Protein AF-A0AA36II89-F1 (afdb_monomer_lite)

pLDDT: mean 79.71, std 16.56, range [37.47, 98.19]

Foldseek 3Di:
DVVVVVVVVVVVVVVVVVVVVVVVVCVVVPCVVVVVVVVVVVVVVVVVVVVVVVVVVVVVVVVVVVVVVVVVVVVVVVVVVVVVVVVVVVVVVVVLVVVLVVLVVVLVVCVVVVHPVNLVSLVVNCVSVVDDPVRSCVSNVVNDPPPPVVVVVVVVVVVVPDDDDD

Secondary structure (DSSP, 8-state):
-HHHHHHHHHHHHHHHHHHHHHHHHHHHT-THHHHHHHHHHHHHHHHHHHHHHHHHHHHHHHHHHHHHHHHHHHHHHHHHHHHHHHHHHHHHHHHHHHHHHHHHHHHHHHHHHT-THHHHHHHHHHHHTT--HHHHHHHHHTS--THHHHHHHHHHHHTTS-----

Structure (mmCIF, N/CA/C/O backbone):
data_AF-A0AA36II89-F1
#
_entry.id   AF-A0AA36II89-F1
#
loop_
_atom_site.group_PDB
_atom_site.id
_atom_site.type_symbol
_atom_site.label_atom_id
_atom_site.label_alt_id
_atom_site.label_comp_id
_atom_site.label_asym_id
_atom_site.label_entity_id
_atom_site.label_seq_id
_atom_site.pdbx_PDB_ins_code
_atom_site.Cartn_x
_atom_site.Cartn_y
_atom_site.Cartn_z
_atom_site.occupancy
_atom_site.B_iso_or_equiv
_atom_site.auth_seq_id
_atom_site.auth_comp_id
_atom_site.auth_asym_id
_atom_site.auth_atom_id
_atom_site.pdbx_PDB_model_num
ATOM 1 N N . MET A 1 1 ? 54.253 7.139 -93.197 1.00 61.66 1 MET A N 1
ATOM 2 C CA . MET A 1 1 ? 54.749 6.541 -91.929 1.00 61.66 1 MET A CA 1
ATOM 3 C C . MET A 1 1 ? 54.351 7.341 -90.670 1.00 61.66 1 MET A C 1
ATOM 5 O O . MET A 1 1 ? 53.902 6.745 -89.697 1.00 61.66 1 MET A O 1
ATOM 9 N N . TRP A 1 2 ? 54.409 8.678 -90.694 1.00 60.47 2 TRP A N 1
ATOM 10 C CA . TRP A 1 2 ? 54.163 9.566 -89.538 1.00 60.47 2 TRP A CA 1
ATOM 11 C C . TRP A 1 2 ? 52.743 9.500 -88.925 1.00 60.47 2 TRP A C 1
ATOM 13 O O . TRP A 1 2 ? 52.583 9.416 -87.707 1.00 60.47 2 TRP A O 1
ATOM 23 N N . ARG A 1 3 ? 51.694 9.414 -89.759 1.00 71.56 3 ARG A N 1
ATOM 24 C CA . ARG A 1 3 ? 50.287 9.336 -89.301 1.00 71.56 3 ARG A CA 1
ATOM 25 C C . ARG A 1 3 ? 49.973 8.084 -88.465 1.00 71.56 3 ARG A C 1
ATOM 27 O O . ARG A 1 3 ? 49.178 8.152 -87.532 1.00 71.56 3 ARG A O 1
ATOM 34 N N . ARG A 1 4 ? 50.630 6.951 -88.753 1.00 72.31 4 ARG A N 1
ATOM 35 C CA . ARG A 1 4 ? 50.461 5.692 -87.998 1.00 72.31 4 ARG A CA 1
ATOM 36 C C . ARG A 1 4 ? 51.132 5.746 -86.622 1.00 72.31 4 ARG A C 1
ATOM 38 O O . ARG A 1 4 ? 50.631 5.135 -85.683 1.00 72.31 4 ARG A O 1
ATOM 45 N N . LYS A 1 5 ? 52.243 6.481 -86.495 1.00 75.69 5 LYS A N 1
ATOM 46 C CA . LYS A 1 5 ? 52.947 6.677 -85.217 1.00 75.69 5 LYS A CA 1
ATOM 47 C C . LYS A 1 5 ? 52.158 7.621 -84.303 1.00 75.69 5 LYS A C 1
ATOM 49 O O . LYS A 1 5 ? 51.921 7.280 -83.151 1.00 75.69 5 LYS A O 1
ATOM 54 N N . LYS A 1 6 ? 51.627 8.723 -84.852 1.00 77.88 6 LYS A N 1
ATOM 55 C CA . LYS A 1 6 ? 50.762 9.668 -84.121 1.00 77.88 6 LYS A CA 1
ATOM 56 C C . LYS A 1 6 ? 49.469 9.014 -83.612 1.00 77.88 6 LYS A C 1
ATOM 58 O O . LYS A 1 6 ? 49.123 9.194 -82.453 1.00 77.88 6 LYS A O 1
ATOM 63 N N . ARG A 1 7 ? 48.803 8.182 -84.430 1.00 79.25 7 ARG A N 1
ATOM 64 C CA . ARG A 1 7 ? 47.632 7.401 -83.979 1.00 79.25 7 ARG A CA 1
ATOM 65 C C . ARG A 1 7 ? 47.961 6.431 -82.845 1.00 79.25 7 ARG A C 1
ATOM 67 O O . ARG A 1 7 ? 47.182 6.340 -81.908 1.00 79.25 7 ARG A O 1
ATOM 74 N N . ARG A 1 8 ? 49.101 5.731 -82.903 1.00 80.12 8 ARG A N 1
ATOM 75 C CA . ARG A 1 8 ? 49.508 4.812 -81.826 1.00 80.12 8 ARG A CA 1
ATOM 76 C C . ARG A 1 8 ? 49.717 5.533 -80.498 1.00 80.12 8 ARG A C 1
ATOM 78 O O . ARG A 1 8 ? 49.220 5.058 -79.488 1.00 80.12 8 ARG A O 1
ATOM 85 N N . ILE A 1 9 ? 50.370 6.693 -80.524 1.00 84.38 9 ILE A N 1
ATOM 86 C CA . ILE A 1 9 ? 50.590 7.507 -79.322 1.00 84.38 9 ILE A CA 1
ATOM 87 C C . ILE A 1 9 ? 49.252 7.956 -78.727 1.00 84.38 9 ILE A C 1
ATOM 89 O O . ILE A 1 9 ? 49.035 7.762 -77.539 1.00 84.38 9 ILE A O 1
ATOM 93 N N . ILE A 1 10 ? 48.331 8.457 -79.558 1.00 85.31 10 ILE A N 1
ATOM 94 C CA . ILE A 1 10 ? 47.001 8.906 -79.111 1.00 85.31 10 ILE A CA 1
ATOM 95 C C . ILE A 1 10 ? 46.185 7.754 -78.507 1.00 85.31 10 ILE A C 1
ATOM 97 O O . ILE A 1 10 ? 45.536 7.926 -77.483 1.00 85.31 10 ILE A O 1
ATOM 101 N N . ILE A 1 11 ? 46.219 6.568 -79.121 1.00 85.44 11 ILE A N 1
ATOM 102 C CA . ILE A 1 11 ? 45.499 5.392 -78.606 1.00 85.44 11 ILE A CA 1
ATOM 103 C C . ILE A 1 11 ? 46.093 4.936 -77.269 1.00 85.44 11 ILE A C 1
ATOM 105 O O . ILE A 1 11 ? 45.360 4.531 -76.369 1.00 85.44 11 ILE A O 1
ATOM 109 N N . GLN A 1 12 ? 47.415 5.008 -77.124 1.00 85.94 12 GLN A N 1
ATOM 110 C CA . GLN A 1 12 ? 48.091 4.601 -75.900 1.00 85.94 12 GLN A CA 1
ATOM 111 C C . GLN A 1 12 ? 47.839 5.590 -74.756 1.00 85.94 12 GLN A C 1
ATOM 113 O O . GLN A 1 12 ? 47.530 5.155 -73.651 1.00 85.94 12 GLN A O 1
ATOM 118 N N . SER A 1 13 ? 47.860 6.899 -75.021 1.00 83.19 13 SER A N 1
ATOM 119 C CA . SER A 1 13 ? 47.499 7.909 -74.023 1.00 83.19 13 SER A CA 1
ATOM 120 C C . SER A 1 13 ? 46.015 7.861 -73.651 1.00 83.19 13 SER A C 1
ATOM 122 O O . SER A 1 13 ? 45.688 7.996 -72.477 1.00 83.19 13 SER A O 1
ATOM 124 N N . ALA A 1 14 ? 45.120 7.590 -74.608 1.00 85.81 14 ALA A N 1
ATOM 125 C CA . ALA A 1 14 ? 43.698 7.390 -74.327 1.00 85.81 14 ALA A CA 1
ATOM 126 C C . ALA A 1 14 ? 43.451 6.168 -73.427 1.00 85.81 14 ALA A C 1
ATOM 128 O O . ALA A 1 14 ? 42.651 6.253 -72.503 1.00 85.81 14 ALA A O 1
ATOM 129 N N . ARG A 1 15 ? 44.168 5.053 -73.633 1.00 87.94 15 ARG A N 1
ATOM 130 C CA . ARG A 1 15 ? 44.071 3.874 -72.752 1.00 87.94 15 ARG A CA 1
ATOM 131 C C . ARG A 1 15 ? 44.530 4.157 -71.326 1.00 87.94 15 ARG A C 1
ATOM 133 O O . ARG A 1 15 ? 43.872 3.710 -70.395 1.00 87.94 15 ARG A O 1
ATOM 140 N N . VAL A 1 16 ? 45.625 4.898 -71.157 1.00 87.75 16 VAL A N 1
ATOM 141 C CA . VAL A 1 16 ? 46.121 5.278 -69.824 1.00 87.75 16 VAL A CA 1
ATOM 142 C C . VAL A 1 16 ? 45.119 6.191 -69.120 1.00 87.75 16 VAL A C 1
ATOM 144 O O . VAL A 1 16 ? 44.785 5.946 -67.967 1.00 87.75 16 VAL A O 1
ATOM 147 N N . LEU A 1 17 ? 44.578 7.189 -69.827 1.00 86.00 17 LEU A N 1
ATOM 148 C CA . LEU A 1 17 ? 43.547 8.076 -69.285 1.00 86.00 17 LEU A CA 1
ATOM 149 C C . LEU A 1 17 ? 42.288 7.311 -68.874 1.00 86.00 17 LEU A C 1
ATOM 151 O O . LEU A 1 17 ? 41.803 7.518 -67.770 1.00 86.00 17 LEU A O 1
ATOM 155 N N . VAL A 1 18 ? 41.788 6.403 -69.716 1.00 88.38 18 VAL A N 1
ATOM 156 C CA . VAL A 1 18 ? 40.608 5.586 -69.388 1.00 88.38 18 VAL A CA 1
ATOM 157 C C . VAL A 1 18 ? 40.869 4.703 -68.166 1.00 88.38 18 VAL A C 1
ATOM 159 O O . VAL A 1 18 ? 40.038 4.682 -67.268 1.00 88.38 18 VAL A O 1
ATOM 162 N N . GLY A 1 19 ? 42.034 4.053 -68.075 1.00 85.44 19 GLY A N 1
ATOM 163 C CA . GLY A 1 19 ? 42.403 3.259 -66.897 1.00 85.44 19 GLY A CA 1
ATOM 164 C C . GLY A 1 19 ? 42.479 4.095 -65.615 1.00 85.44 19 GLY A C 1
ATOM 165 O O . GLY A 1 19 ? 41.913 3.710 -64.599 1.00 85.44 19 GLY A O 1
ATOM 166 N N . MET A 1 20 ? 43.098 5.279 -65.675 1.00 81.88 20 MET A N 1
ATOM 167 C CA . MET A 1 20 ? 43.170 6.198 -64.532 1.00 81.88 20 MET A CA 1
ATOM 168 C C . MET A 1 20 ? 41.794 6.719 -64.107 1.00 81.88 20 MET A C 1
ATOM 170 O O . MET A 1 20 ? 41.521 6.828 -62.915 1.00 81.88 20 MET A O 1
ATOM 174 N N . PHE A 1 21 ? 40.925 7.045 -65.067 1.00 81.69 21 PHE A N 1
ATOM 175 C CA . PHE A 1 21 ? 39.553 7.451 -64.774 1.00 81.69 21 PHE A CA 1
ATOM 176 C C . PHE A 1 21 ? 38.751 6.311 -64.150 1.00 81.69 21 PHE A C 1
ATOM 178 O O . PHE A 1 21 ? 37.963 6.568 -63.250 1.00 81.69 21 PHE A O 1
ATOM 185 N N . GLN A 1 22 ? 38.975 5.072 -64.584 1.00 81.25 22 GLN A N 1
ATOM 186 C CA . GLN A 1 22 ? 38.259 3.911 -64.074 1.00 81.25 22 GLN A CA 1
ATOM 187 C C . GLN A 1 22 ? 38.678 3.548 -62.646 1.00 81.25 22 GLN A C 1
ATOM 189 O O . GLN A 1 22 ? 37.804 3.405 -61.801 1.00 81.25 22 GLN A O 1
ATOM 194 N N . SER A 1 23 ? 39.978 3.532 -62.331 1.00 75.94 23 SER A N 1
ATOM 195 C CA . SER A 1 23 ? 40.445 3.330 -60.949 1.00 75.94 23 SER A CA 1
ATOM 196 C C . SER A 1 23 ? 39.982 4.448 -60.013 1.00 75.94 23 SER A C 1
ATOM 198 O O . SER A 1 23 ? 39.532 4.189 -58.903 1.00 75.94 23 SER A O 1
ATOM 200 N N . ARG A 1 24 ? 40.009 5.702 -60.478 1.00 70.12 24 ARG A N 1
ATOM 201 C CA . ARG A 1 24 ? 39.523 6.835 -59.681 1.00 70.12 24 ARG A CA 1
ATOM 202 C C . ARG A 1 24 ? 38.003 6.815 -59.499 1.00 70.12 24 ARG A C 1
ATOM 204 O O . ARG A 1 24 ? 37.502 7.291 -58.486 1.00 70.12 24 ARG A O 1
ATOM 211 N N . PHE A 1 25 ? 37.265 6.291 -60.476 1.00 69.56 25 PHE A N 1
ATOM 212 C CA . PHE A 1 25 ? 35.826 6.080 -60.360 1.00 69.56 25 PHE A CA 1
ATOM 213 C C . PHE A 1 25 ? 35.520 4.948 -59.374 1.00 69.56 25 PHE A C 1
ATOM 215 O O . PHE A 1 25 ? 34.669 5.139 -58.517 1.00 69.56 25 PHE A O 1
ATOM 222 N N . GLU A 1 26 ? 36.263 3.838 -59.417 1.00 69.81 26 GLU A N 1
ATOM 223 C CA . GLU A 1 26 ? 36.150 2.731 -58.456 1.00 69.81 26 GLU A CA 1
ATOM 224 C C . GLU A 1 26 ? 36.413 3.186 -57.013 1.00 69.81 26 GLU A C 1
ATOM 226 O O . GLU A 1 26 ? 35.615 2.872 -56.132 1.00 69.81 26 GLU A O 1
ATOM 231 N N . GLU A 1 27 ? 37.440 4.011 -56.781 1.00 66.75 27 GLU A N 1
ATOM 232 C CA . GLU A 1 27 ? 37.721 4.630 -55.475 1.00 66.75 27 GLU A CA 1
ATOM 233 C C . GLU A 1 27 ? 36.582 5.546 -54.994 1.00 66.75 27 GLU A C 1
ATOM 235 O O . GLU A 1 27 ? 36.206 5.505 -53.824 1.00 66.75 27 GLU A O 1
ATOM 240 N N . LEU A 1 28 ? 35.991 6.348 -55.888 1.00 63.59 28 LEU A N 1
ATOM 241 C CA . LEU A 1 28 ? 34.851 7.218 -55.563 1.00 63.59 28 LEU A CA 1
ATOM 242 C C . LEU A 1 28 ? 33.545 6.437 -55.346 1.00 63.59 28 LEU A C 1
ATOM 244 O O . LEU A 1 28 ? 32.660 6.912 -54.638 1.00 63.59 28 LEU A O 1
ATOM 248 N N . THR A 1 29 ? 33.423 5.250 -55.940 1.00 64.50 29 THR A N 1
ATOM 249 C CA . THR A 1 29 ? 32.308 4.316 -55.731 1.00 64.50 29 THR A CA 1
ATOM 250 C C . THR A 1 29 ? 32.588 3.271 -54.653 1.00 64.50 29 THR A C 1
ATOM 252 O O . THR A 1 29 ? 31.789 2.345 -54.509 1.00 64.50 29 THR A O 1
ATOM 255 N N . SER A 1 30 ? 33.702 3.377 -53.914 1.00 66.75 30 SER A N 1
ATOM 256 C CA . SER A 1 30 ? 34.024 2.447 -52.831 1.00 66.75 30 SER A CA 1
ATOM 257 C C . SER A 1 30 ? 32.943 2.558 -51.756 1.00 66.75 30 SER A C 1
ATOM 259 O O . SER A 1 30 ? 32.918 3.454 -50.911 1.00 66.75 30 SER A O 1
ATOM 261 N N . ASN A 1 31 ? 31.997 1.623 -51.834 1.00 73.06 31 ASN A N 1
ATOM 262 C CA . ASN A 1 31 ? 30.901 1.465 -50.892 1.00 73.06 31 ASN A CA 1
ATOM 263 C C . ASN A 1 31 ? 31.410 1.031 -49.511 1.00 73.06 31 ASN A C 1
ATOM 265 O O . ASN A 1 31 ? 30.621 1.024 -48.576 1.00 73.06 31 ASN A O 1
ATOM 269 N N . ASP A 1 32 ? 32.704 0.732 -49.363 1.00 79.56 32 ASP A N 1
ATOM 270 C CA . ASP A 1 32 ? 33.324 0.257 -48.123 1.00 79.56 32 ASP A CA 1
ATOM 271 C C . ASP A 1 32 ? 33.206 1.279 -46.983 1.00 79.56 32 ASP A C 1
ATOM 273 O O . ASP A 1 32 ? 33.020 0.927 -45.819 1.00 79.56 32 ASP A O 1
ATOM 277 N N . PHE A 1 33 ? 33.249 2.576 -47.303 1.00 82.81 33 PHE A N 1
ATOM 278 C CA . PHE A 1 33 ? 32.998 3.622 -46.310 1.00 82.81 33 PHE A CA 1
ATOM 279 C C . PHE A 1 33 ? 31.526 3.654 -45.872 1.00 82.81 33 PHE A C 1
ATOM 281 O O . PHE A 1 33 ? 31.221 3.828 -44.692 1.00 82.81 33 PHE A O 1
ATOM 288 N N . ILE A 1 34 ? 30.606 3.462 -46.821 1.00 85.75 34 ILE A N 1
ATOM 289 C CA . ILE A 1 34 ? 29.162 3.445 -46.561 1.00 85.75 34 ILE A CA 1
ATOM 290 C C . ILE A 1 34 ? 28.793 2.202 -45.747 1.00 85.75 34 ILE A C 1
ATOM 292 O O . ILE A 1 34 ? 28.018 2.316 -44.799 1.00 85.75 34 ILE A O 1
ATOM 296 N N . THR A 1 35 ? 29.365 1.039 -46.065 1.00 87.75 35 THR A N 1
ATOM 297 C CA . THR A 1 35 ? 29.143 -0.206 -45.320 1.00 87.75 35 THR A CA 1
ATOM 298 C C . THR A 1 35 ? 29.698 -0.103 -43.907 1.00 87.75 35 THR A C 1
ATOM 300 O O . THR A 1 35 ? 28.965 -0.395 -42.970 1.00 87.75 35 THR A O 1
ATOM 303 N N . HIS A 1 36 ? 30.912 0.419 -43.719 1.00 88.56 36 HIS A N 1
ATOM 304 C CA . HIS A 1 36 ? 31.481 0.616 -42.384 1.00 88.56 36 HIS A CA 1
ATOM 305 C C . HIS A 1 36 ? 30.638 1.577 -41.525 1.00 88.56 36 HIS A C 1
A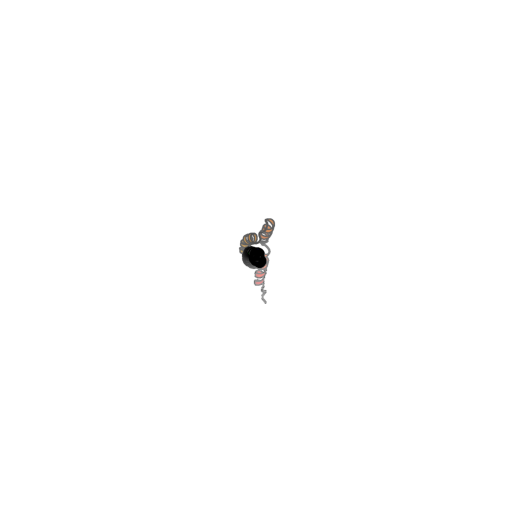TOM 307 O O . HIS A 1 36 ? 30.377 1.315 -40.349 1.00 88.56 36 HIS A O 1
ATOM 313 N N . LEU A 1 37 ? 30.163 2.690 -42.097 1.00 91.88 37 LEU A N 1
ATOM 314 C CA . LEU A 1 37 ? 29.257 3.597 -41.385 1.00 91.88 37 LEU A CA 1
ATOM 315 C C . LEU A 1 37 ? 27.908 2.944 -41.072 1.00 91.88 37 LEU A C 1
ATOM 317 O O . LEU A 1 37 ? 27.376 3.154 -39.981 1.00 91.88 37 LEU A O 1
ATOM 321 N N . ALA A 1 38 ? 27.359 2.155 -41.997 1.00 94.06 38 ALA A N 1
ATOM 322 C CA . ALA A 1 38 ? 26.119 1.418 -41.785 1.00 94.06 38 ALA A CA 1
ATOM 323 C C . ALA A 1 38 ? 26.271 0.370 -40.671 1.00 94.06 38 ALA A C 1
ATOM 325 O O . ALA A 1 38 ? 25.396 0.264 -39.815 1.00 94.06 38 ALA A O 1
ATOM 326 N N . GLU A 1 39 ? 27.398 -0.340 -40.619 1.00 94.50 39 GLU A N 1
ATOM 327 C CA . GLU A 1 39 ? 27.732 -1.274 -39.540 1.00 94.50 39 GLU A CA 1
ATOM 328 C C . GLU A 1 39 ? 27.848 -0.551 -38.193 1.00 94.50 39 GLU A C 1
ATOM 330 O O . GLU A 1 39 ? 27.231 -0.959 -37.208 1.00 94.50 39 GLU A O 1
ATOM 335 N N . GLN A 1 40 ? 28.556 0.580 -38.145 1.00 95.81 40 GLN A N 1
ATOM 336 C CA . GLN A 1 40 ? 28.681 1.376 -36.922 1.00 95.81 40 GLN A CA 1
ATOM 337 C C . GLN A 1 40 ? 27.333 1.957 -36.460 1.00 95.81 40 GLN A C 1
ATOM 339 O O . GLN A 1 40 ? 27.084 2.108 -35.259 1.00 95.81 40 GLN A O 1
ATOM 344 N N . GLN A 1 41 ? 26.456 2.319 -37.398 1.00 95.69 41 GLN A N 1
ATOM 345 C CA . GLN A 1 41 ? 25.096 2.762 -37.104 1.00 95.69 41 GLN A CA 1
ATOM 346 C C . GLN A 1 41 ? 24.257 1.601 -36.550 1.00 95.69 41 GLN A C 1
ATOM 348 O O . GLN A 1 41 ? 23.608 1.764 -35.518 1.00 95.69 41 GLN A O 1
ATOM 353 N N . ALA A 1 42 ? 24.332 0.419 -37.168 1.00 96.19 42 ALA A N 1
ATOM 354 C CA . ALA A 1 42 ? 23.612 -0.773 -36.730 1.00 96.19 42 ALA A CA 1
ATOM 355 C C . ALA A 1 42 ? 24.017 -1.203 -35.311 1.00 96.19 42 ALA A C 1
ATOM 357 O O . ALA A 1 42 ? 23.151 -1.506 -34.490 1.00 96.19 42 ALA A O 1
ATOM 358 N N . LEU A 1 43 ? 25.314 -1.164 -34.984 1.00 96.25 43 LEU A N 1
ATOM 359 C CA . LEU A 1 43 ? 25.805 -1.461 -33.634 1.00 96.25 43 LEU A CA 1
ATOM 360 C C . LEU A 1 43 ? 25.241 -0.485 -32.595 1.00 96.25 43 LEU A C 1
ATOM 362 O O . LEU A 1 43 ? 24.704 -0.915 -31.573 1.00 96.25 43 LEU A O 1
ATOM 366 N N . ARG A 1 44 ? 25.272 0.821 -32.889 1.00 96.69 44 ARG A N 1
ATOM 367 C CA . ARG A 1 44 ? 24.681 1.840 -32.009 1.00 96.69 44 ARG A CA 1
ATOM 368 C C . ARG A 1 44 ? 23.185 1.635 -31.815 1.00 96.69 44 ARG A C 1
ATOM 370 O O . ARG A 1 44 ? 22.690 1.784 -30.703 1.00 96.69 44 ARG A O 1
ATOM 377 N N . GLU A 1 45 ? 22.450 1.273 -32.862 1.00 96.62 45 GLU A N 1
ATOM 378 C CA . GLU A 1 45 ? 21.018 0.990 -32.741 1.00 96.62 45 GLU A CA 1
ATOM 379 C C . GLU A 1 45 ? 20.732 -0.225 -31.854 1.00 96.62 45 GLU A C 1
ATOM 381 O O . GLU A 1 45 ? 19.774 -0.204 -31.078 1.00 96.62 45 GLU A O 1
ATOM 386 N N . VAL A 1 46 ? 21.557 -1.272 -31.929 1.00 96.62 46 VAL A N 1
ATOM 387 C CA . VAL A 1 46 ? 21.440 -2.448 -31.055 1.00 96.62 46 VAL A CA 1
ATOM 388 C C . VAL A 1 46 ? 21.690 -2.067 -29.594 1.00 96.62 46 VAL A C 1
ATOM 390 O O . VAL A 1 46 ? 20.904 -2.445 -28.722 1.00 96.62 46 VAL A O 1
ATOM 393 N N . GLU A 1 47 ? 22.727 -1.278 -29.317 1.00 96.56 47 GLU A N 1
ATOM 394 C CA . GLU A 1 47 ? 23.029 -0.789 -27.966 1.00 96.56 47 GLU A CA 1
ATOM 395 C C . GLU A 1 47 ? 21.918 0.118 -27.425 1.00 96.56 47 GLU A C 1
ATOM 397 O O . GLU A 1 47 ? 21.450 -0.074 -26.303 1.00 96.56 47 GLU A O 1
ATOM 402 N N . MET A 1 48 ? 21.421 1.049 -28.242 1.00 96.88 48 MET A N 1
ATOM 403 C CA . MET A 1 48 ? 20.313 1.932 -27.874 1.00 96.88 48 MET A CA 1
ATOM 404 C C . MET A 1 48 ? 19.037 1.150 -27.568 1.00 96.88 48 MET A C 1
ATOM 406 O O . MET A 1 48 ? 18.368 1.436 -26.575 1.00 96.88 48 MET A O 1
ATOM 410 N N . LYS A 1 49 ? 18.711 0.125 -28.366 1.00 97.00 49 LYS A N 1
ATOM 411 C CA . LYS A 1 49 ? 17.578 -0.772 -28.089 1.00 97.00 49 LYS A CA 1
ATOM 412 C C . LYS A 1 49 ? 17.773 -1.529 -26.780 1.00 97.00 49 LYS A C 1
ATOM 414 O O . LYS A 1 49 ? 16.841 -1.610 -25.985 1.00 97.00 49 LYS A O 1
ATOM 419 N N . LYS A 1 50 ? 18.979 -2.039 -26.520 1.00 97.25 50 LYS A N 1
ATOM 420 C CA . LYS A 1 50 ? 19.302 -2.721 -25.260 1.00 97.25 50 LYS A CA 1
ATOM 421 C C . LYS A 1 50 ? 19.109 -1.793 -24.061 1.00 97.25 50 LYS A C 1
ATOM 423 O O . LYS A 1 50 ? 18.452 -2.182 -23.100 1.00 97.25 50 LYS A O 1
ATOM 428 N N . HIS A 1 51 ? 19.628 -0.570 -24.124 1.00 96.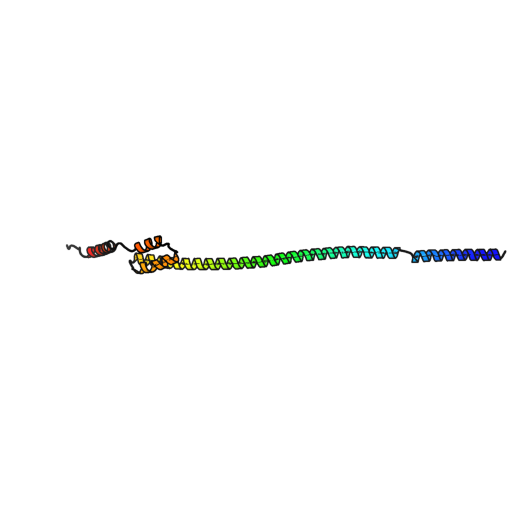56 51 HIS A N 1
ATOM 429 C CA . HIS A 1 51 ? 19.444 0.415 -23.060 1.00 96.56 51 HIS A CA 1
ATOM 430 C C . HIS A 1 51 ? 17.981 0.811 -22.885 1.00 96.56 51 HIS A C 1
ATOM 432 O O . HIS A 1 51 ? 17.516 0.922 -21.755 1.00 96.56 51 HIS A O 1
ATOM 438 N N . HIS A 1 52 ? 17.232 0.965 -23.976 1.00 97.19 52 HIS A N 1
ATOM 439 C CA . HIS A 1 52 ? 15.805 1.260 -23.908 1.00 97.19 52 HIS A CA 1
ATOM 440 C C . HIS A 1 52 ? 15.027 0.159 -23.175 1.00 97.19 52 HIS A C 1
ATOM 442 O O . HIS A 1 52 ? 14.236 0.464 -22.285 1.00 97.19 52 HIS A O 1
ATOM 448 N N . LEU A 1 53 ? 15.310 -1.111 -23.480 1.00 97.56 53 LEU A N 1
ATOM 449 C CA . LEU A 1 53 ? 14.699 -2.250 -22.790 1.00 97.56 53 LEU A CA 1
ATOM 450 C C . LEU A 1 53 ? 15.087 -2.292 -21.307 1.00 97.56 53 LEU A C 1
ATOM 452 O O . LEU A 1 53 ? 14.226 -2.517 -20.465 1.00 97.56 53 LEU A O 1
ATOM 456 N N . GLN A 1 54 ? 16.351 -2.016 -20.971 1.00 97.62 54 GLN A N 1
ATOM 457 C CA . GLN A 1 54 ? 16.798 -1.935 -19.574 1.00 97.62 54 GLN A CA 1
ATOM 458 C C . GLN A 1 54 ? 16.088 -0.815 -18.805 1.00 97.62 54 GLN A C 1
ATOM 460 O O . GLN A 1 54 ? 15.651 -1.018 -17.678 1.00 97.62 54 GLN A O 1
ATOM 465 N N . VAL A 1 55 ? 15.945 0.366 -19.410 1.00 98.00 55 VAL A N 1
ATOM 466 C CA . VAL A 1 55 ? 15.219 1.490 -18.801 1.00 98.00 55 VAL A CA 1
ATOM 467 C C . VAL A 1 55 ? 13.743 1.146 -18.622 1.00 98.00 55 VAL A C 1
ATOM 469 O O . VAL A 1 55 ? 13.163 1.466 -17.587 1.00 98.00 55 VAL A O 1
ATOM 472 N N . GLN A 1 56 ? 13.132 0.487 -19.605 1.00 97.81 56 GLN A N 1
ATOM 473 C CA . GLN A 1 56 ? 11.746 0.044 -19.511 1.00 97.81 56 GLN A CA 1
ATOM 474 C C . GLN A 1 56 ? 11.548 -0.958 -18.366 1.00 97.81 56 GLN A C 1
ATOM 476 O O . GLN A 1 56 ? 10.621 -0.785 -17.579 1.00 97.81 56 GLN A O 1
ATOM 481 N N . ASP A 1 57 ? 12.431 -1.948 -18.243 1.00 98.06 57 ASP A N 1
ATOM 482 C CA . ASP A 1 57 ? 12.398 -2.957 -17.179 1.00 98.06 57 ASP A CA 1
ATOM 483 C C . ASP A 1 57 ? 12.539 -2.320 -15.786 1.00 98.06 57 ASP A C 1
ATOM 485 O O . ASP A 1 57 ? 11.719 -2.544 -14.894 1.00 98.06 57 ASP A O 1
ATOM 489 N N . VAL A 1 58 ? 13.506 -1.409 -15.624 1.00 98.06 58 VAL A N 1
ATOM 490 C CA . VAL A 1 58 ? 13.692 -0.660 -14.371 1.00 98.06 58 VAL A CA 1
ATOM 491 C C . VAL A 1 58 ? 12.467 0.194 -14.040 1.00 98.06 58 VAL A C 1
ATOM 493 O O . VAL A 1 58 ? 12.025 0.212 -12.892 1.00 98.06 58 VAL A O 1
ATOM 496 N N . ASN A 1 59 ? 11.885 0.882 -15.024 1.00 97.94 59 ASN A N 1
ATOM 497 C CA . ASN A 1 59 ? 10.678 1.683 -14.811 1.00 97.94 59 ASN A CA 1
ATOM 498 C C . ASN A 1 59 ? 9.475 0.819 -14.420 1.00 97.94 59 ASN A C 1
ATOM 500 O O . ASN A 1 59 ? 8.682 1.226 -13.570 1.00 97.94 59 ASN A O 1
ATOM 504 N N . GLN A 1 60 ? 9.345 -0.370 -15.009 1.00 97.94 60 GLN A N 1
ATOM 505 C CA . GLN A 1 60 ? 8.294 -1.311 -14.650 1.00 97.94 60 GLN A CA 1
ATOM 506 C C . GLN A 1 60 ? 8.471 -1.809 -13.210 1.00 97.94 60 GLN A C 1
ATOM 508 O O . GLN A 1 60 ? 7.529 -1.727 -12.422 1.00 97.94 60 GLN A O 1
ATOM 513 N N . SER A 1 61 ? 9.681 -2.228 -12.831 1.00 97.56 61 SER A N 1
ATOM 514 C CA . SER A 1 61 ? 9.975 -2.645 -11.456 1.00 97.56 61 SER A CA 1
ATOM 515 C C . SER A 1 61 ? 9.728 -1.511 -10.454 1.00 97.56 61 SER A C 1
ATOM 517 O O . SER A 1 61 ? 9.113 -1.725 -9.409 1.00 97.56 61 SER A O 1
ATOM 519 N N . LEU A 1 62 ? 10.118 -0.278 -10.791 1.00 98.19 62 LEU A N 1
ATOM 520 C CA . LEU A 1 62 ? 9.852 0.891 -9.956 1.00 98.19 62 LEU A CA 1
ATOM 521 C C . LEU A 1 62 ? 8.347 1.112 -9.750 1.00 98.19 62 LEU A C 1
ATOM 523 O O . LEU A 1 62 ? 7.916 1.342 -8.619 1.00 98.19 62 LEU A O 1
ATOM 527 N N . ALA A 1 63 ? 7.546 1.016 -10.813 1.00 98.00 63 ALA A N 1
ATOM 528 C CA . ALA A 1 63 ? 6.094 1.158 -10.731 1.00 98.00 63 ALA A CA 1
ATOM 529 C C . ALA A 1 63 ? 5.458 0.061 -9.857 1.00 98.00 63 ALA A C 1
ATOM 531 O O . ALA A 1 63 ? 4.571 0.343 -9.046 1.00 98.00 63 ALA A O 1
ATOM 532 N N . GLU A 1 64 ? 5.932 -1.180 -9.972 1.00 97.94 64 GLU A N 1
ATOM 533 C CA . GLU A 1 64 ? 5.475 -2.300 -9.144 1.00 97.94 64 GLU A CA 1
ATOM 534 C C . GLU A 1 64 ? 5.812 -2.083 -7.663 1.00 97.94 64 GLU A C 1
ATOM 536 O O . GLU A 1 64 ? 4.941 -2.227 -6.801 1.00 97.94 64 GLU A O 1
ATOM 541 N N . VAL A 1 65 ? 7.039 -1.654 -7.358 1.00 97.88 65 VAL A N 1
ATOM 542 C CA . VAL A 1 65 ? 7.471 -1.344 -5.986 1.00 97.88 65 VAL A CA 1
ATOM 543 C C . VAL A 1 65 ? 6.677 -0.178 -5.402 1.00 97.88 65 VAL A C 1
ATOM 545 O O . VAL A 1 65 ? 6.217 -0.262 -4.263 1.00 97.88 65 VAL A O 1
ATOM 548 N N . GLN A 1 66 ? 6.451 0.887 -6.171 1.00 97.94 66 GLN A N 1
ATOM 549 C CA . GLN A 1 66 ? 5.630 2.019 -5.735 1.00 97.94 66 GLN A CA 1
ATOM 550 C C . GLN A 1 66 ? 4.197 1.586 -5.410 1.00 97.94 66 GLN A C 1
ATOM 552 O O . GLN A 1 66 ? 3.647 1.994 -4.384 1.00 97.94 66 GLN A O 1
ATOM 557 N N . LYS A 1 67 ? 3.605 0.716 -6.234 1.00 98.12 67 LYS A N 1
ATOM 558 C CA . LYS A 1 67 ? 2.277 0.153 -5.978 1.00 98.12 67 LYS A CA 1
ATOM 559 C C . LYS A 1 67 ? 2.256 -0.694 -4.703 1.00 98.12 67 LYS A C 1
ATOM 561 O O . LYS A 1 67 ? 1.360 -0.520 -3.878 1.00 98.12 67 LYS A O 1
ATOM 566 N N . MET A 1 68 ? 3.240 -1.576 -4.514 1.00 97.81 68 MET A N 1
ATOM 567 C CA . MET A 1 68 ? 3.354 -2.390 -3.297 1.00 97.81 68 MET A CA 1
ATOM 568 C C . MET A 1 68 ? 3.496 -1.521 -2.045 1.00 97.81 68 MET A C 1
ATOM 570 O O . MET A 1 68 ? 2.827 -1.768 -1.043 1.00 97.81 68 MET A O 1
ATOM 574 N N . LEU A 1 69 ? 4.303 -0.462 -2.116 1.00 97.88 69 LEU A N 1
ATOM 575 C CA . LEU A 1 69 ? 4.491 0.480 -1.019 1.00 97.88 69 LEU A CA 1
ATOM 576 C C . LEU A 1 69 ? 3.184 1.202 -0.659 1.00 97.88 69 LEU A C 1
ATOM 578 O O . LEU A 1 69 ? 2.822 1.277 0.514 1.00 97.88 69 LEU A O 1
ATOM 582 N N . GLN A 1 70 ? 2.439 1.687 -1.656 1.00 97.94 70 GLN A N 1
ATOM 583 C CA . GLN A 1 70 ? 1.131 2.313 -1.433 1.00 97.94 70 GLN A CA 1
ATOM 584 C C . GLN A 1 70 ? 0.137 1.349 -0.775 1.00 97.94 70 GLN A C 1
ATOM 586 O O . GLN A 1 70 ? -0.562 1.730 0.166 1.00 97.94 70 GLN A O 1
ATOM 591 N N . MET A 1 71 ? 0.096 0.093 -1.228 1.00 97.75 71 MET A N 1
ATOM 592 C CA . MET A 1 71 ? -0.737 -0.942 -0.612 1.00 97.75 71 MET A CA 1
ATOM 593 C C . MET A 1 71 ? -0.319 -1.219 0.835 1.00 97.75 71 MET A C 1
ATOM 595 O O . MET A 1 71 ? -1.184 -1.311 1.704 1.00 97.75 71 MET A O 1
ATOM 599 N N . SER A 1 72 ? 0.986 -1.291 1.109 1.00 97.62 72 SER A N 1
ATOM 600 C CA . SER A 1 72 ? 1.517 -1.482 2.461 1.00 97.62 72 SER A CA 1
ATOM 601 C C . SER A 1 72 ? 1.103 -0.344 3.395 1.00 97.62 72 SER A C 1
ATOM 603 O O . SER A 1 72 ? 0.619 -0.605 4.492 1.00 97.62 72 SER A O 1
ATOM 605 N N . TYR A 1 73 ? 1.217 0.917 2.962 1.00 97.88 73 TYR A N 1
ATOM 606 C CA . TYR A 1 73 ? 0.766 2.060 3.763 1.00 97.88 73 TYR A CA 1
ATOM 607 C C . TYR A 1 73 ? -0.742 2.031 4.029 1.00 97.88 73 TYR A C 1
ATOM 609 O O . TYR A 1 73 ? -1.187 2.347 5.135 1.00 97.88 73 TYR A O 1
ATOM 617 N N . ALA A 1 74 ? -1.544 1.633 3.037 1.00 96.69 74 ALA A N 1
ATOM 618 C CA . ALA A 1 74 ? -2.983 1.483 3.216 1.00 96.69 74 ALA A CA 1
ATOM 619 C C . ALA A 1 74 ? -3.314 0.382 4.239 1.00 96.69 74 ALA A C 1
ATOM 621 O O . ALA A 1 74 ? -4.144 0.598 5.123 1.00 96.69 74 ALA A O 1
ATOM 622 N N . GLN A 1 75 ? -2.636 -0.766 4.163 1.00 97.19 75 GLN A N 1
ATOM 623 C CA . GLN A 1 75 ? -2.787 -1.858 5.128 1.00 97.19 75 GLN A CA 1
ATOM 624 C C . GLN A 1 75 ? -2.368 -1.431 6.536 1.00 97.19 75 GLN A C 1
ATOM 626 O O . GLN A 1 75 ? -3.110 -1.661 7.487 1.00 97.19 75 GLN A O 1
ATOM 631 N N . GLU A 1 76 ? -1.223 -0.763 6.677 1.00 97.00 76 GLU A N 1
ATOM 632 C CA . GLU A 1 76 ? -0.734 -0.264 7.964 1.00 97.00 76 GLU A CA 1
ATOM 633 C C . GLU A 1 76 ? -1.746 0.685 8.615 1.00 97.00 76 GLU A C 1
ATOM 635 O O . GLU A 1 76 ? -2.019 0.581 9.813 1.00 97.00 76 GLU A O 1
ATOM 640 N N . LYS A 1 77 ? -2.350 1.579 7.825 1.00 96.88 77 LYS A N 1
ATOM 641 C CA . LYS A 1 77 ? -3.394 2.486 8.308 1.00 96.88 77 LYS A CA 1
ATOM 642 C C . LYS A 1 77 ? -4.605 1.717 8.838 1.00 96.88 77 LYS A C 1
ATOM 644 O O . LYS A 1 77 ? -5.026 1.962 9.965 1.00 96.88 77 LYS A O 1
ATOM 649 N N . VAL A 1 78 ? -5.120 0.760 8.064 1.00 96.88 78 VAL A N 1
ATOM 650 C CA . VAL A 1 78 ? -6.265 -0.074 8.470 1.00 96.88 78 VAL A CA 1
ATOM 651 C C . VAL A 1 78 ? -5.952 -0.860 9.746 1.00 96.88 78 VAL A C 1
ATOM 653 O O . VAL A 1 78 ? -6.779 -0.918 10.655 1.00 96.88 78 VAL A O 1
ATOM 656 N N . LEU A 1 79 ? -4.750 -1.432 9.850 1.00 96.75 79 LEU A N 1
ATOM 657 C CA . LEU A 1 79 ? -4.321 -2.172 11.037 1.00 96.75 79 LEU A CA 1
ATOM 658 C C . LEU A 1 79 ? -4.223 -1.266 12.268 1.00 96.75 79 LEU A C 1
ATOM 660 O O . LEU A 1 79 ? -4.705 -1.641 13.334 1.00 96.75 79 LEU A O 1
ATOM 664 N N . LYS A 1 80 ? -3.657 -0.063 12.130 1.00 96.88 80 LYS A N 1
ATOM 665 C CA . LYS A 1 80 ? -3.589 0.925 13.218 1.00 96.88 80 LYS A CA 1
ATOM 666 C C . LYS A 1 80 ? -4.974 1.351 13.695 1.00 96.88 80 LYS A C 1
ATOM 668 O O . LYS A 1 80 ? -5.196 1.433 14.902 1.00 96.88 80 LYS A O 1
ATOM 673 N N . ASP A 1 81 ? -5.902 1.587 12.774 1.00 93.81 81 ASP A N 1
ATOM 674 C CA . ASP A 1 81 ? -7.282 1.933 13.120 1.00 93.81 81 ASP A CA 1
ATOM 675 C C . ASP A 1 81 ? -7.967 0.776 13.865 1.00 93.81 81 ASP A C 1
ATOM 677 O O . ASP A 1 81 ? -8.610 0.997 14.894 1.00 93.81 81 ASP A O 1
ATOM 681 N N . ARG A 1 82 ? -7.739 -0.473 13.432 1.00 93.50 82 ARG A N 1
ATOM 682 C CA . ARG A 1 82 ? -8.264 -1.660 14.118 1.00 93.50 82 ARG A CA 1
ATOM 683 C C . ARG A 1 82 ? -7.664 -1.856 15.511 1.00 93.50 82 ARG A C 1
ATOM 685 O O . ARG A 1 82 ? -8.396 -2.202 16.434 1.00 93.50 82 ARG A O 1
ATOM 692 N N . ILE A 1 83 ? -6.362 -1.626 15.683 1.00 92.50 83 ILE A N 1
ATOM 693 C CA . ILE A 1 83 ? -5.706 -1.684 16.999 1.00 92.50 83 ILE A CA 1
ATOM 694 C C . ILE A 1 83 ? -6.335 -0.654 17.939 1.00 92.50 83 ILE A C 1
ATOM 696 O O . ILE A 1 83 ? -6.750 -1.018 19.034 1.00 92.50 83 ILE A O 1
ATOM 700 N N . ARG A 1 84 ? -6.505 0.597 17.494 1.00 89.81 84 ARG A N 1
ATOM 701 C CA . ARG A 1 84 ? -7.142 1.650 18.304 1.00 89.81 84 ARG A CA 1
ATOM 702 C C . ARG A 1 84 ? -8.569 1.298 18.711 1.00 89.81 84 ARG A C 1
ATOM 704 O O . ARG A 1 84 ? -8.977 1.570 19.839 1.00 89.81 84 ARG A O 1
ATOM 711 N N . GLU A 1 85 ? -9.341 0.707 17.804 1.00 89.38 85 GLU A N 1
ATOM 712 C CA . GLU A 1 85 ? -10.695 0.239 18.100 1.00 89.38 85 GLU A CA 1
ATOM 713 C C . GLU A 1 85 ? -10.684 -0.850 19.183 1.00 89.38 85 GLU A C 1
ATOM 715 O O . GLU A 1 85 ? -11.444 -0.769 20.153 1.00 89.38 85 GLU A O 1
ATOM 720 N N . LEU A 1 86 ? -9.785 -1.831 19.056 1.00 86.94 86 LEU A N 1
ATOM 721 C CA . LEU A 1 86 ? -9.625 -2.910 20.027 1.00 86.94 86 LEU A CA 1
ATOM 722 C C . LEU A 1 86 ? -9.175 -2.381 21.391 1.00 86.94 86 LEU A C 1
ATOM 724 O O . LEU A 1 86 ? -9.808 -2.706 22.391 1.00 86.94 86 LEU A O 1
ATOM 728 N N . GLU A 1 87 ? -8.173 -1.507 21.443 1.00 84.06 87 GLU A N 1
ATOM 729 C CA . GLU A 1 87 ? -7.707 -0.866 22.680 1.00 84.06 87 GLU A CA 1
ATOM 730 C C . GLU A 1 87 ? -8.824 -0.052 23.348 1.00 84.06 87 GLU A C 1
ATOM 732 O O . GLU A 1 87 ? -9.038 -0.144 24.558 1.00 84.06 87 GLU A O 1
ATOM 737 N N . SER A 1 88 ? -9.605 0.697 22.561 1.00 74.88 88 SER A N 1
ATOM 738 C CA . SER A 1 88 ? -10.755 1.451 23.068 1.00 74.88 88 SER A CA 1
ATOM 739 C C . SER A 1 88 ? -11.853 0.538 23.620 1.00 74.88 88 SER A C 1
ATOM 741 O O . SER A 1 88 ? -12.498 0.879 24.617 1.00 74.88 88 SER A O 1
ATOM 743 N N . SER A 1 89 ? -12.085 -0.613 22.986 1.00 72.81 89 SER A N 1
ATOM 744 C CA . SER A 1 89 ? -13.042 -1.611 23.470 1.00 72.81 89 SER A CA 1
ATOM 745 C C . SER A 1 89 ? -12.549 -2.286 24.754 1.00 72.81 89 SER A C 1
ATOM 747 O O . SER A 1 89 ? -13.298 -2.364 25.723 1.00 72.81 89 SER A O 1
ATOM 749 N N . GLN A 1 90 ? -11.268 -2.656 24.815 1.00 72.25 90 GLN A N 1
ATOM 750 C CA . GLN A 1 90 ? -10.655 -3.308 25.966 1.00 72.25 90 GLN A CA 1
ATOM 751 C C . GLN A 1 90 ? -10.602 -2.376 27.179 1.00 72.25 90 GLN A C 1
ATOM 753 O O . GLN A 1 90 ? -10.949 -2.796 28.281 1.00 72.25 90 GLN A O 1
ATOM 758 N N . GLY A 1 91 ? -10.243 -1.103 26.985 1.00 64.25 91 GLY A N 1
ATOM 759 C CA . GLY A 1 91 ? -10.267 -0.097 28.047 1.00 64.25 91 GLY A CA 1
ATOM 760 C C . GLY A 1 91 ? -11.672 0.104 28.620 1.00 64.25 91 GLY A C 1
ATOM 761 O O . GLY A 1 91 ? -11.843 0.145 29.836 1.00 64.25 91 GLY A O 1
ATOM 762 N N . ARG A 1 92 ? -12.705 0.140 27.766 1.00 62.47 92 ARG A N 1
ATOM 763 C CA . ARG A 1 92 ? -14.108 0.223 28.209 1.00 62.47 92 ARG A CA 1
ATOM 764 C C . ARG A 1 92 ? -14.555 -1.024 28.973 1.00 62.47 92 ARG A C 1
ATOM 766 O O . ARG A 1 92 ? -15.195 -0.886 30.012 1.00 62.47 92 ARG A O 1
ATOM 773 N N . THR A 1 93 ? -14.188 -2.220 28.513 1.00 65.44 93 THR A N 1
ATOM 774 C CA . THR A 1 93 ? -14.492 -3.476 29.218 1.00 65.44 93 THR A CA 1
ATOM 775 C C . THR A 1 93 ? -13.763 -3.567 30.561 1.00 65.44 93 THR A C 1
ATOM 777 O O . THR A 1 93 ? -14.366 -3.993 31.542 1.00 65.44 93 THR A O 1
ATOM 780 N N . HIS A 1 94 ? -12.508 -3.116 30.645 1.00 64.94 94 HIS A N 1
ATOM 781 C CA . HIS A 1 94 ? -11.742 -3.101 31.895 1.00 64.94 94 HIS A CA 1
ATOM 782 C C . HIS A 1 94 ? -12.340 -2.130 32.920 1.00 64.94 94 HIS A C 1
ATOM 784 O O . HIS A 1 94 ? -12.574 -2.512 34.062 1.00 64.94 94 HIS A O 1
ATOM 790 N N . VAL A 1 95 ? -12.667 -0.898 32.510 1.00 61.97 95 VAL A N 1
ATOM 791 C CA . VAL A 1 95 ? -13.298 0.103 33.391 1.00 61.97 95 VAL A CA 1
ATOM 792 C C . VAL A 1 95 ? -14.683 -0.359 33.858 1.00 61.97 95 VAL A C 1
ATOM 794 O O . VAL A 1 95 ? -15.030 -0.187 35.027 1.00 61.97 95 VAL A O 1
ATOM 797 N N . ALA A 1 96 ? -15.461 -1.003 32.982 1.00 75.31 96 ALA A N 1
ATOM 798 C CA . ALA A 1 96 ? -16.732 -1.616 33.360 1.00 75.31 96 ALA A CA 1
ATOM 799 C C . ALA A 1 96 ? -16.545 -2.777 34.357 1.00 75.31 96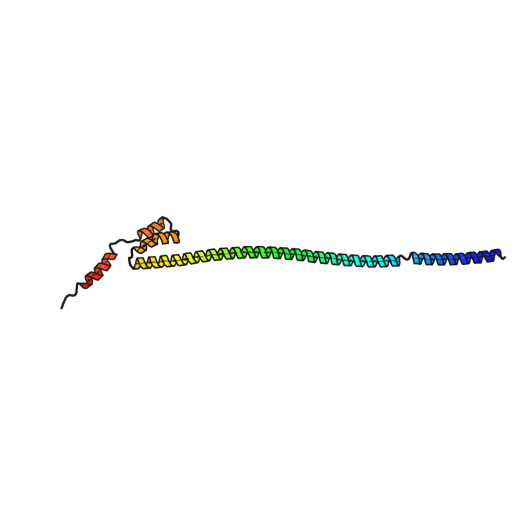 ALA A C 1
ATOM 801 O O . ALA A 1 96 ? -17.305 -2.881 35.319 1.00 75.31 96 ALA A O 1
ATOM 802 N N . GLY A 1 97 ? -15.517 -3.612 34.170 1.00 79.62 97 GLY A N 1
ATOM 803 C CA . GLY A 1 97 ? -15.173 -4.715 35.071 1.00 79.62 97 GLY A CA 1
ATOM 804 C C . GLY A 1 97 ? -14.728 -4.246 36.458 1.00 79.62 97 GLY A C 1
ATOM 805 O O . GLY A 1 97 ? -15.188 -4.781 37.467 1.00 79.62 97 GLY A O 1
ATOM 806 N N . ASP A 1 98 ? -13.900 -3.203 36.526 1.00 82.06 98 ASP A N 1
ATOM 807 C CA . ASP A 1 98 ? -13.469 -2.608 37.792 1.00 82.06 98 ASP A CA 1
ATOM 808 C C . ASP A 1 98 ? -14.640 -1.975 38.541 1.00 82.06 98 ASP A C 1
ATOM 810 O O . ASP A 1 98 ? -14.785 -2.178 39.749 1.00 82.06 98 ASP A O 1
ATOM 814 N N . TYR A 1 99 ? -15.513 -1.242 37.846 1.00 87.62 99 TYR A N 1
ATOM 815 C CA . TYR A 1 99 ? -16.709 -0.676 38.465 1.00 87.62 99 TYR A CA 1
ATOM 816 C C . TYR A 1 99 ? -17.652 -1.772 38.974 1.00 87.62 99 TYR A C 1
ATOM 818 O O . TYR A 1 99 ? -18.072 -1.731 40.132 1.00 87.62 99 TYR A O 1
ATOM 826 N N . LEU A 1 100 ? -17.911 -2.802 38.161 1.00 88.69 100 LEU A N 1
ATOM 827 C CA . LEU A 1 100 ? -18.709 -3.959 38.562 1.00 88.69 100 LEU A CA 1
ATOM 828 C C . LEU A 1 100 ? -18.129 -4.636 39.812 1.00 88.69 100 LEU A C 1
ATOM 830 O O . LEU A 1 100 ? -18.868 -4.895 40.761 1.00 88.69 100 LEU A O 1
ATOM 834 N N . LYS A 1 101 ? -16.808 -4.847 39.869 1.00 89.69 101 LYS A N 1
ATOM 835 C CA . LYS A 1 101 ? -16.124 -5.397 41.049 1.00 89.69 101 LYS A CA 1
ATOM 836 C C . LYS A 1 101 ? -16.385 -4.561 42.304 1.00 89.69 101 LYS A C 1
ATOM 838 O O . LYS A 1 101 ? -16.695 -5.126 43.351 1.00 89.69 101 LYS A O 1
ATOM 843 N N . HIS A 1 102 ? -16.293 -3.233 42.220 1.00 90.69 102 HIS A N 1
ATOM 844 C CA . HIS A 1 102 ? -16.556 -2.352 43.364 1.00 90.69 102 HIS A CA 1
ATOM 845 C C . HIS A 1 102 ? -18.013 -2.422 43.829 1.00 90.69 102 HIS A C 1
ATOM 847 O O . HIS A 1 102 ? -18.265 -2.528 45.031 1.00 90.69 102 HIS A O 1
ATOM 853 N N . VAL A 1 103 ? -18.964 -2.391 42.892 1.00 89.38 103 VAL A N 1
ATOM 854 C CA . VAL A 1 103 ? -20.399 -2.464 43.203 1.00 89.38 103 VAL A CA 1
ATOM 855 C C . VAL A 1 103 ? -20.745 -3.809 43.852 1.00 89.38 103 VAL A C 1
ATOM 857 O O . VAL A 1 103 ? -21.449 -3.831 44.860 1.00 89.38 103 VAL A O 1
ATOM 860 N N . VAL A 1 104 ? -20.193 -4.919 43.349 1.00 89.81 104 VAL A N 1
ATOM 861 C CA . VAL A 1 104 ? -20.381 -6.260 43.933 1.00 89.81 104 VAL A CA 1
ATOM 862 C C . VAL A 1 104 ? -19.770 -6.355 45.333 1.00 89.81 104 VAL A C 1
ATOM 864 O O . VAL A 1 104 ? -20.431 -6.832 46.253 1.00 89.81 104 VAL A O 1
ATOM 867 N N . LEU A 1 105 ? -18.541 -5.867 45.537 1.00 90.31 105 LEU A N 1
ATOM 868 C CA . LEU A 1 105 ? -17.906 -5.873 46.861 1.00 90.31 105 LEU A CA 1
ATOM 869 C C . LEU A 1 105 ? -18.712 -5.059 47.881 1.00 90.31 105 LEU A C 1
ATOM 871 O O . LEU A 1 105 ? -18.905 -5.514 49.007 1.00 90.31 105 LEU A O 1
ATOM 875 N N . LYS A 1 106 ? -19.231 -3.891 47.481 1.00 89.69 106 LYS A N 1
ATOM 876 C CA . LYS A 1 106 ? -20.100 -3.064 48.330 1.00 89.69 106 LYS A CA 1
ATOM 877 C C . LYS A 1 106 ? -21.423 -3.747 48.651 1.00 89.69 106 LYS A C 1
ATOM 879 O O . LYS A 1 106 ? -21.871 -3.683 49.792 1.00 89.69 106 LYS A O 1
ATOM 884 N N . TYR A 1 107 ? -22.021 -4.429 47.678 1.00 88.31 107 TYR A N 1
ATOM 885 C CA . TYR A 1 107 ? -23.232 -5.214 47.893 1.00 88.31 107 TYR A CA 1
ATOM 886 C C . TYR A 1 107 ? -23.010 -6.312 48.940 1.00 88.31 107 TYR A C 1
ATOM 888 O O . TYR A 1 107 ? -23.755 -6.374 49.915 1.00 88.31 107 TYR A O 1
ATOM 896 N N . ILE A 1 108 ? -21.937 -7.101 48.807 1.00 86.94 108 ILE A N 1
ATOM 897 C CA . ILE A 1 108 ? -21.583 -8.158 49.770 1.00 86.94 108 ILE A CA 1
ATOM 898 C C . ILE A 1 108 ? -21.313 -7.569 51.162 1.00 86.94 108 ILE A C 1
ATOM 900 O O . ILE A 1 108 ? -21.815 -8.096 52.154 1.00 86.94 108 ILE A O 1
ATOM 904 N N . GLU A 1 109 ? -20.565 -6.464 51.248 1.00 87.81 109 GLU A N 1
ATOM 905 C CA . GLU A 1 109 ? -20.288 -5.762 52.509 1.00 87.81 109 GLU A CA 1
ATOM 906 C C . GLU A 1 109 ? -21.589 -5.335 53.216 1.00 87.81 109 GLU A C 1
ATOM 908 O O . GLU A 1 109 ? -21.737 -5.529 54.425 1.00 87.81 109 GLU A O 1
ATOM 913 N N . TYR A 1 110 ? -22.552 -4.784 52.471 1.00 85.81 110 TYR A N 1
ATOM 914 C CA . TYR A 1 110 ? -23.850 -4.381 53.017 1.00 85.81 110 TYR A CA 1
ATOM 915 C C . TYR A 1 110 ? -24.726 -5.573 53.401 1.00 85.81 110 TYR A C 1
ATOM 917 O O . TYR A 1 110 ? -25.377 -5.517 54.443 1.00 85.81 110 TYR A O 1
ATOM 925 N N . CYS A 1 111 ? -24.693 -6.669 52.639 1.00 81.81 111 CYS A N 1
ATOM 926 C CA . CYS A 1 111 ? -25.379 -7.907 53.007 1.00 81.81 111 CYS A CA 1
ATOM 927 C C . CYS A 1 111 ? -24.840 -8.489 54.323 1.00 81.81 111 CYS A C 1
ATOM 929 O O . CYS A 1 111 ? -25.629 -8.860 55.187 1.00 81.81 111 CYS A O 1
ATOM 931 N N . GLN A 1 112 ? -23.516 -8.520 54.516 1.00 82.12 112 GLN A N 1
ATOM 932 C CA . GLN A 1 112 ? -22.894 -9.018 55.754 1.00 82.12 112 GLN A CA 1
ATOM 933 C C . GLN A 1 112 ? -23.239 -8.161 56.977 1.00 82.12 112 GLN A C 1
ATOM 935 O O . GLN A 1 112 ? -23.400 -8.682 58.077 1.00 82.12 112 GLN A O 1
ATOM 940 N N . LYS A 1 113 ? -23.367 -6.844 56.786 1.00 82.94 113 LYS A N 1
ATOM 941 C CA . LYS A 1 113 ? -23.736 -5.889 57.841 1.00 82.94 113 LYS A CA 1
ATOM 942 C C . LYS A 1 113 ? -25.247 -5.804 58.090 1.00 82.94 113 LYS A C 1
ATOM 944 O O . LYS A 1 113 ? -25.655 -5.107 59.013 1.00 82.94 113 LYS A O 1
ATOM 949 N N . GLY A 1 114 ? -26.070 -6.470 57.274 1.00 76.62 114 GLY A N 1
ATOM 950 C CA . GLY A 1 114 ? -27.530 -6.352 57.323 1.00 76.62 114 GLY A CA 1
ATOM 951 C C . GLY A 1 114 ? -28.050 -4.962 56.935 1.00 76.62 114 GLY A C 1
ATOM 952 O O . GLY A 1 114 ? -29.157 -4.593 57.321 1.00 76.62 114 GLY A O 1
ATOM 953 N N . ASP A 1 115 ? -27.262 -4.171 56.199 1.00 80.56 115 ASP A N 1
ATOM 954 C CA . ASP A 1 115 ? -27.639 -2.818 55.786 1.00 80.56 115 ASP A CA 1
ATOM 955 C C . ASP A 1 115 ? -28.612 -2.881 54.592 1.00 80.56 115 ASP A C 1
ATOM 957 O O . ASP A 1 115 ? -28.373 -3.564 53.586 1.00 80.56 115 ASP A O 1
ATOM 961 N N . MET A 1 116 ? -29.704 -2.119 54.675 1.00 78.81 116 MET A N 1
ATOM 962 C CA . MET A 1 116 ? -30.702 -1.977 53.608 1.00 78.81 116 MET A CA 1
ATOM 963 C C . MET A 1 116 ? -30.127 -1.312 52.350 1.00 78.81 116 MET A C 1
ATOM 965 O O . MET A 1 116 ? -30.707 -1.427 51.272 1.00 78.81 116 MET A O 1
ATOM 969 N N . LYS A 1 117 ? -28.947 -0.682 52.442 1.00 80.56 117 LYS A N 1
ATOM 970 C CA . LYS A 1 117 ? -28.186 -0.184 51.281 1.00 80.56 117 LYS A CA 1
ATOM 971 C C . LYS A 1 117 ? -27.744 -1.281 50.310 1.00 80.56 117 LYS A C 1
ATOM 973 O O . LYS A 1 117 ? -27.383 -0.975 49.180 1.00 80.56 117 LYS A O 1
ATOM 978 N N . SER A 1 118 ? -27.790 -2.553 50.704 1.00 81.44 118 SER A N 1
ATOM 979 C CA . SER A 1 118 ? -27.618 -3.666 49.760 1.00 81.44 118 SER A CA 1
ATOM 980 C C . SER A 1 118 ? -28.696 -3.645 48.666 1.00 81.44 118 SER A C 1
ATOM 982 O O . SER A 1 118 ? -28.385 -3.811 47.489 1.00 81.44 118 SER A O 1
ATOM 984 N N . GLN A 1 119 ? -29.948 -3.336 49.015 1.00 83.25 119 GLN A N 1
ATOM 985 C CA . GLN A 1 119 ? -31.060 -3.298 48.061 1.00 83.25 119 GLN A CA 1
ATOM 986 C C . GLN A 1 119 ? -30.930 -2.183 47.020 1.00 83.25 119 GLN A C 1
ATOM 988 O O . GLN A 1 119 ? -31.283 -2.381 45.860 1.00 83.25 119 GLN A O 1
ATOM 993 N N . SER A 1 120 ? -30.377 -1.025 47.390 1.00 85.69 120 SER A N 1
ATOM 994 C CA . SER A 1 120 ? -30.206 0.088 46.447 1.00 85.69 120 SER A CA 1
ATOM 995 C C . SER A 1 120 ? -29.153 -0.187 45.368 1.00 85.69 120 SER A C 1
ATOM 997 O O . SER A 1 120 ? -29.163 0.467 44.326 1.00 85.69 120 SER A O 1
ATOM 999 N N . LEU A 1 121 ? -28.277 -1.176 45.575 1.00 85.88 121 LEU A N 1
ATOM 1000 C CA . LEU A 1 121 ? -27.297 -1.615 44.580 1.00 85.88 121 LEU A CA 1
ATOM 1001 C C . LEU A 1 121 ? -27.864 -2.648 43.592 1.00 85.88 121 LEU A C 1
ATOM 1003 O O . LEU A 1 121 ? -27.273 -2.847 42.532 1.00 85.88 121 LEU A O 1
ATOM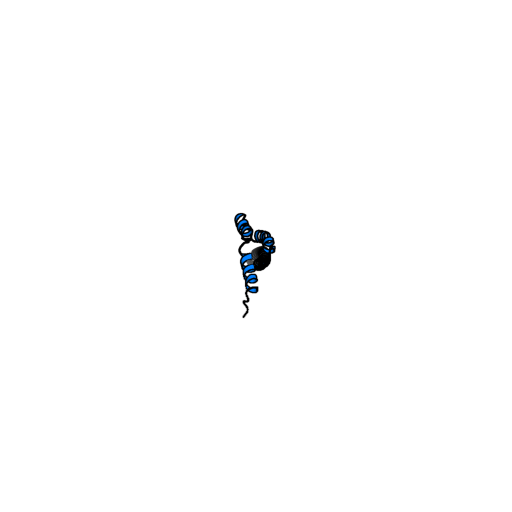 1007 N N . VAL A 1 122 ? -29.017 -3.268 43.873 1.00 85.12 122 VAL A N 1
ATOM 1008 C CA . VAL A 1 122 ? -29.639 -4.284 42.998 1.00 85.12 122 VAL A CA 1
ATOM 1009 C C . VAL A 1 122 ? -30.007 -3.734 41.610 1.00 85.12 122 VAL A C 1
ATOM 1011 O O . VAL A 1 122 ? -29.674 -4.386 40.616 1.00 85.12 122 VAL A O 1
ATOM 1014 N N . PRO A 1 123 ? -30.609 -2.535 41.467 1.00 85.75 123 PRO A N 1
ATOM 1015 C CA . PRO A 1 123 ? -30.864 -1.947 40.149 1.00 85.75 123 PRO A CA 1
ATOM 1016 C C . PRO A 1 123 ? -29.574 -1.639 39.375 1.00 85.75 123 PRO A C 1
ATOM 1018 O O . PRO A 1 123 ? -29.524 -1.810 38.156 1.00 85.75 123 PRO A O 1
ATOM 1021 N N . VAL A 1 124 ? -28.515 -1.229 40.082 1.00 86.31 124 VAL A N 1
ATOM 1022 C CA . VAL A 1 124 ? -27.202 -0.934 39.485 1.00 86.31 124 VAL A CA 1
ATOM 1023 C C . VAL A 1 124 ? -26.568 -2.220 38.961 1.00 86.31 124 VAL A C 1
ATOM 1025 O O . VAL A 1 124 ? -26.168 -2.274 37.802 1.00 86.31 124 VAL A O 1
ATOM 1028 N N . LEU A 1 125 ? -26.561 -3.286 39.764 1.00 85.25 125 LEU A N 1
ATOM 1029 C CA . LEU A 1 125 ? -26.092 -4.612 39.353 1.00 85.25 125 LEU A CA 1
ATOM 1030 C C . LEU A 1 125 ? -26.909 -5.175 38.187 1.00 85.25 125 LEU A C 1
ATOM 1032 O O . LEU A 1 125 ? -26.332 -5.706 37.245 1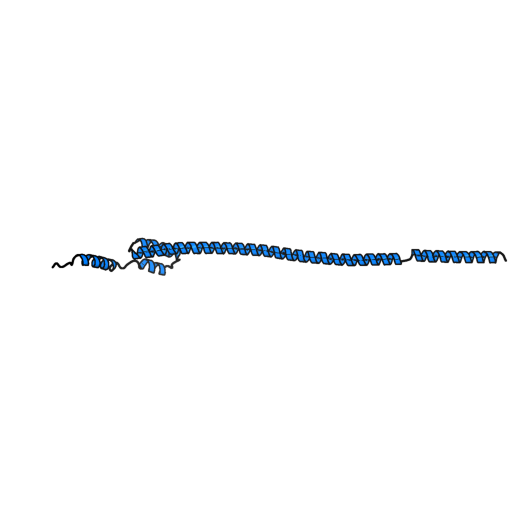.00 85.25 125 LEU A O 1
ATOM 1036 N N . SER A 1 126 ? -28.231 -4.988 38.205 1.00 84.31 126 SER A N 1
ATOM 1037 C CA . SER A 1 126 ? -29.115 -5.409 37.109 1.00 84.31 126 SER A CA 1
ATOM 1038 C C . SER A 1 126 ? -28.765 -4.726 35.790 1.00 84.31 126 SER A C 1
ATOM 1040 O O . SER A 1 126 ? -28.837 -5.348 34.733 1.00 84.31 126 SER A O 1
ATOM 1042 N N . THR A 1 127 ? -28.353 -3.460 35.863 1.00 82.38 127 THR A N 1
ATOM 1043 C CA . THR A 1 127 ? -27.954 -2.668 34.696 1.00 82.38 127 THR A CA 1
ATOM 1044 C C . THR A 1 127 ? -26.549 -3.030 34.216 1.00 82.38 127 THR A C 1
ATOM 1046 O O . THR A 1 127 ? -26.325 -3.091 33.016 1.00 82.38 127 THR A O 1
ATOM 1049 N N . LEU A 1 128 ? -25.603 -3.296 35.124 1.00 82.56 128 LEU A N 1
ATOM 1050 C CA . LEU A 1 128 ? -24.223 -3.648 34.758 1.00 82.56 128 LEU A CA 1
ATOM 1051 C C . LEU A 1 128 ? -24.081 -5.075 34.219 1.00 82.56 128 LEU A C 1
ATOM 1053 O O . LEU A 1 128 ? -23.201 -5.334 33.404 1.00 82.56 128 LEU A O 1
ATOM 1057 N N . LEU A 1 129 ? -24.918 -5.998 34.696 1.00 82.00 129 LEU A N 1
ATOM 1058 C CA . LEU A 1 129 ? -24.911 -7.410 34.304 1.00 82.00 129 LEU A CA 1
ATOM 1059 C C . LEU A 1 129 ? -25.943 -7.732 33.215 1.00 82.00 129 LEU A C 1
ATOM 1061 O O . LEU A 1 129 ? -26.050 -8.887 32.816 1.00 82.00 129 LEU A O 1
ATOM 1065 N N . ASN A 1 130 ? -26.703 -6.734 32.747 1.00 80.25 130 ASN A N 1
ATOM 1066 C CA . ASN A 1 130 ? -27.801 -6.890 31.790 1.00 80.25 130 ASN A CA 1
ATOM 1067 C C . ASN A 1 130 ? -28.772 -8.026 32.171 1.00 80.25 130 ASN A C 1
ATOM 1069 O O . ASN A 1 130 ? -29.129 -8.854 31.331 1.00 80.25 130 ASN A O 1
ATOM 1073 N N . LEU A 1 131 ? -29.190 -8.071 33.440 1.00 79.81 131 LEU A N 1
ATOM 1074 C CA . LEU A 1 131 ? -30.052 -9.142 33.945 1.00 79.81 131 LEU A CA 1
ATOM 1075 C C . LEU A 1 131 ? -31.406 -9.151 33.232 1.00 79.81 131 LEU A C 1
ATOM 1077 O O . LEU A 1 131 ? -32.026 -8.106 33.006 1.00 79.81 131 LEU A O 1
ATOM 1081 N N . ASN A 1 132 ? -31.901 -10.347 32.926 1.00 81.06 132 ASN A N 1
ATOM 1082 C CA . ASN A 1 132 ? -33.231 -10.523 32.362 1.00 81.06 132 ASN A CA 1
ATOM 1083 C C . ASN A 1 132 ? -34.334 -10.345 33.431 1.00 81.06 132 ASN A C 1
ATOM 1085 O O . ASN A 1 132 ? -34.086 -10.292 34.639 1.00 81.06 132 ASN A O 1
ATOM 1089 N N . SER A 1 133 ? -35.593 -10.249 32.995 1.00 75.12 133 SER A N 1
ATOM 1090 C CA . SER A 1 133 ? -36.734 -9.988 33.889 1.00 75.12 133 SER A CA 1
ATOM 1091 C C . SER A 1 133 ? -37.027 -11.110 34.897 1.00 75.12 133 SER A C 1
ATOM 1093 O O . SER A 1 133 ? -37.719 -10.859 35.883 1.00 75.12 133 SER A O 1
ATOM 1095 N N . GLN A 1 134 ? -36.516 -12.326 34.683 1.00 77.00 134 GLN A N 1
ATOM 1096 C CA . GLN A 1 134 ? -36.622 -13.449 35.623 1.00 77.00 134 GLN A CA 1
ATOM 1097 C C . GLN A 1 134 ? -35.492 -13.404 36.661 1.00 77.00 134 GLN A C 1
ATOM 1099 O O . GLN A 1 134 ? -35.746 -13.508 37.857 1.00 77.00 134 GLN A O 1
ATOM 1104 N N . GLU A 1 135 ? -34.258 -13.163 36.221 1.00 78.12 135 GLU A N 1
ATOM 1105 C CA . GLU A 1 135 ? -33.070 -13.002 37.069 1.00 78.12 135 GLU A CA 1
ATOM 1106 C C . GLU A 1 135 ? -33.219 -11.823 38.025 1.00 78.12 135 GLU A C 1
ATOM 1108 O O . GLU A 1 135 ? -32.893 -11.924 39.206 1.00 78.12 135 GLU A O 1
ATOM 1113 N N . ARG A 1 136 ? -33.799 -10.721 37.545 1.00 75.25 136 ARG A N 1
ATOM 1114 C CA . ARG A 1 136 ? -34.065 -9.545 38.371 1.00 75.25 136 ARG A CA 1
ATOM 1115 C C . ARG A 1 136 ? -35.004 -9.850 39.542 1.00 75.25 136 ARG A C 1
ATOM 1117 O O . ARG A 1 136 ? -34.740 -9.414 40.658 1.00 75.25 136 ARG A O 1
ATOM 1124 N N . LYS A 1 137 ? -36.039 -10.668 39.319 1.00 76.38 137 LYS A N 1
ATOM 1125 C CA . LYS A 1 137 ? -36.951 -11.114 40.385 1.00 76.38 137 LYS A CA 1
ATOM 1126 C C . LYS A 1 137 ? -36.224 -11.955 41.433 1.00 76.38 137 LYS A C 1
ATOM 1128 O O . LYS A 1 137 ? -36.485 -11.790 42.617 1.00 76.38 137 LYS A O 1
ATOM 1133 N N . LEU A 1 138 ? -35.290 -12.818 41.031 1.00 77.12 138 LEU A N 1
ATOM 1134 C CA . LEU A 1 138 ? -34.514 -13.636 41.974 1.00 77.12 138 LEU A CA 1
ATOM 1135 C C . LEU A 1 138 ? -33.663 -12.774 42.917 1.00 77.12 138 LEU A C 1
ATOM 1137 O O . LEU A 1 138 ? -33.595 -13.053 44.113 1.00 77.12 138 LEU A O 1
ATOM 1141 N N . VAL A 1 139 ? -33.052 -11.708 42.398 1.00 73.88 139 VAL A N 1
ATOM 1142 C CA . VAL A 1 139 ? -32.202 -10.808 43.193 1.00 73.88 139 VAL A CA 1
ATOM 1143 C C . VAL A 1 139 ? -33.035 -9.855 44.061 1.00 73.88 139 VAL A C 1
ATOM 1145 O O . VAL A 1 139 ? -32.657 -9.580 45.197 1.00 73.88 139 VAL A O 1
ATOM 1148 N N . GLU A 1 140 ? -34.195 -9.399 43.576 1.00 69.75 140 GLU A N 1
ATOM 1149 C CA . GLU A 1 140 ? -35.133 -8.567 44.347 1.00 69.75 140 GLU A CA 1
ATOM 1150 C C . GLU A 1 140 ? -35.793 -9.361 45.497 1.00 69.75 140 GLU A C 1
ATOM 1152 O O . GLU A 1 140 ? -35.874 -8.875 46.628 1.00 69.75 140 GLU A O 1
ATOM 1157 N N . HIS A 1 141 ? -36.188 -10.618 45.256 1.00 59.16 141 HIS A N 1
ATOM 1158 C CA . HIS A 1 141 ? -36.845 -11.477 46.253 1.00 59.16 141 HIS A CA 1
ATOM 1159 C C . HIS A 1 141 ? -35.894 -12.122 47.272 1.00 59.16 141 HIS A C 1
ATOM 1161 O O . HIS A 1 141 ? -36.358 -12.618 48.297 1.00 59.16 141 HIS A O 1
ATOM 1167 N N . SER A 1 142 ? -34.575 -12.093 47.052 1.00 55.38 142 SER A N 1
ATOM 1168 C CA . SER A 1 142 ? -33.594 -12.629 48.012 1.00 55.38 142 SER A CA 1
ATOM 1169 C C . SER A 1 142 ? -33.388 -11.731 49.245 1.00 55.38 142 SER A C 1
ATOM 1171 O O . SER A 1 142 ? -32.540 -12.016 50.096 1.00 55.38 142 SER A O 1
ATOM 1173 N N . SER A 1 143 ? -34.155 -10.650 49.374 1.00 53.41 143 SER A N 1
ATOM 1174 C CA . SER A 1 143 ? -34.102 -9.752 50.518 1.00 53.41 143 SER A CA 1
ATOM 1175 C C . SER A 1 143 ? -35.107 -10.148 51.617 1.00 53.41 143 SER A C 1
ATOM 1177 O O . SER A 1 143 ? -36.130 -9.512 51.835 1.00 53.41 143 SER A O 1
ATOM 1179 N N . VAL A 1 144 ? -34.689 -11.175 52.372 1.00 49.97 144 VAL A N 1
ATOM 1180 C CA . VAL A 1 144 ? -35.060 -11.543 53.760 1.00 49.97 144 VAL A CA 1
ATOM 1181 C C . VAL A 1 144 ? -36.434 -12.210 54.014 1.00 49.97 144 VAL A C 1
ATOM 1183 O O . VAL A 1 144 ? -37.472 -11.565 53.895 1.00 49.97 144 VAL A O 1
ATOM 1186 N N . PRO A 1 145 ? -36.479 -13.435 54.590 1.00 41.62 145 PRO A N 1
ATOM 1187 C CA . PRO A 1 145 ? -37.464 -13.765 55.610 1.00 41.62 145 PRO A CA 1
ATOM 1188 C C . PRO A 1 145 ? -36.953 -13.273 56.974 1.00 41.62 145 PRO A C 1
ATOM 1190 O O . PRO A 1 145 ? -36.017 -13.823 57.560 1.00 41.62 145 PRO A O 1
ATOM 1193 N N . SER A 1 146 ? -37.595 -12.223 57.482 1.00 54.59 146 SER A N 1
ATOM 1194 C CA . SER A 1 146 ? -37.307 -11.531 58.744 1.00 54.59 146 SER A CA 1
ATOM 1195 C C . SER A 1 146 ? -37.389 -12.320 60.075 1.00 54.59 146 SER A C 1
ATOM 1197 O O . SER A 1 146 ? -37.009 -11.725 61.080 1.00 54.59 146 SER A O 1
ATOM 1199 N N . PRO A 1 147 ? -37.788 -13.609 60.205 1.00 50.09 147 PRO A N 1
ATOM 1200 C CA . PRO A 1 147 ? -37.776 -14.248 61.530 1.00 50.09 147 PRO A CA 1
ATOM 1201 C C . PRO A 1 147 ? -36.386 -14.650 62.055 1.00 50.09 147 PRO A C 1
ATOM 1203 O O . PRO A 1 147 ? -36.216 -14.777 63.264 1.00 50.09 147 PRO A O 1
ATOM 1206 N N . LEU A 1 148 ? -35.379 -14.866 61.195 1.00 49.66 148 LEU A N 1
ATOM 1207 C CA . LEU A 1 148 ? -34.107 -15.481 61.626 1.00 49.66 148 LEU A CA 1
ATOM 1208 C C . LEU A 1 148 ? -33.017 -14.483 62.047 1.00 49.66 148 LEU A C 1
ATOM 1210 O O . LEU A 1 148 ? -32.123 -14.844 62.813 1.00 49.66 148 LEU A O 1
ATOM 1214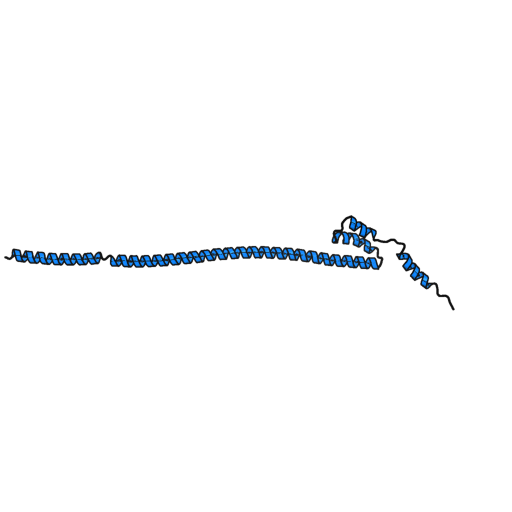 N N . LEU A 1 149 ? -33.104 -13.221 61.619 1.00 52.91 149 LEU A N 1
ATOM 1215 C CA . LEU A 1 149 ? -32.187 -12.166 62.079 1.00 52.91 149 LEU A CA 1
ATOM 1216 C C . LEU A 1 149 ? -32.452 -11.770 63.543 1.00 52.91 149 LEU A C 1
ATOM 1218 O O . LEU A 1 149 ? -31.514 -11.469 64.277 1.00 52.91 149 LEU A O 1
ATOM 1222 N N . HIS A 1 150 ? -33.704 -11.866 64.003 1.00 51.31 150 HIS A N 1
ATOM 1223 C CA . HIS A 1 150 ? -34.074 -11.555 65.387 1.00 51.31 150 HIS A CA 1
ATOM 1224 C C . HIS A 1 150 ? -33.711 -12.667 66.385 1.00 51.31 150 HIS A C 1
ATOM 1226 O O . HIS A 1 150 ? -33.476 -12.374 67.556 1.00 51.31 150 HIS A O 1
ATOM 1232 N N . ILE A 1 151 ? -33.606 -13.929 65.950 1.00 50.69 151 ILE A N 1
ATOM 1233 C CA . ILE A 1 151 ? -33.271 -15.053 66.843 1.00 50.69 151 ILE A CA 1
ATOM 1234 C C . ILE A 1 151 ? -31.809 -14.993 67.296 1.00 50.69 151 ILE A C 1
ATOM 1236 O O . ILE A 1 151 ? -31.535 -15.168 68.480 1.00 50.69 151 ILE A O 1
ATOM 1240 N N . ASN A 1 152 ? -30.872 -14.663 66.404 1.00 47.38 152 ASN A N 1
ATOM 1241 C CA . ASN A 1 152 ? -29.463 -14.527 66.791 1.00 47.38 152 ASN A CA 1
ATOM 1242 C C . ASN A 1 152 ? -29.206 -13.291 67.667 1.00 47.38 152 ASN A C 1
ATOM 1244 O O . ASN A 1 152 ? -28.327 -13.315 68.526 1.00 47.38 152 ASN A O 1
ATOM 1248 N N . GLN A 1 153 ? -30.006 -12.232 67.510 1.00 49.47 153 GLN A N 1
ATOM 1249 C CA . GLN A 1 153 ? -29.896 -11.033 68.340 1.00 49.47 153 GLN A CA 1
ATOM 1250 C C . GLN A 1 153 ? -30.539 -11.225 69.728 1.00 49.47 153 GLN A C 1
ATOM 1252 O O . GLN A 1 153 ? -29.997 -10.753 70.727 1.00 49.47 153 GLN A O 1
ATOM 1257 N N . ALA A 1 154 ? -31.637 -11.987 69.820 1.00 44.97 154 ALA A N 1
ATOM 1258 C CA . ALA A 1 154 ? -32.275 -12.346 71.089 1.00 44.97 154 ALA A CA 1
ATOM 1259 C C . ALA A 1 154 ? -31.494 -13.418 71.873 1.00 44.97 154 ALA A C 1
ATOM 1261 O O . ALA A 1 154 ? -31.400 -13.327 73.095 1.00 44.97 154 ALA A O 1
ATOM 1262 N N . ALA A 1 155 ? -30.875 -14.393 71.198 1.00 47.34 155 ALA A N 1
ATOM 1263 C CA . ALA A 1 155 ? -30.055 -15.420 71.847 1.00 47.34 155 ALA A CA 1
ATOM 1264 C C . ALA A 1 155 ? -28.768 -14.843 72.470 1.00 47.34 155 ALA A C 1
ATOM 1266 O O . ALA A 1 155 ? -28.371 -15.262 73.556 1.00 47.34 155 ALA A O 1
ATOM 1267 N N . GLY A 1 156 ? -28.156 -13.834 71.836 1.00 47.47 156 GLY A N 1
ATOM 1268 C CA . GLY A 1 156 ? -27.007 -13.114 72.401 1.00 47.47 156 GLY A CA 1
ATOM 1269 C C . GLY A 1 156 ? -27.365 -12.201 73.582 1.00 47.47 156 GLY A C 1
ATOM 1270 O O . GLY A 1 156 ? -26.567 -12.050 74.503 1.00 47.47 156 GLY A O 1
ATOM 1271 N N . ALA A 1 157 ? -28.574 -11.630 73.598 1.00 47.00 157 ALA A N 1
ATOM 1272 C CA . ALA A 1 157 ? -29.051 -10.780 74.691 1.00 47.00 157 ALA A CA 1
ATOM 1273 C C . ALA A 1 157 ? -29.584 -11.579 75.896 1.00 47.00 157 ALA A C 1
ATOM 1275 O O . ALA A 1 157 ? -29.402 -11.152 77.034 1.00 47.00 157 ALA A O 1
ATOM 1276 N N . ALA A 1 158 ? -30.190 -12.751 75.681 1.00 44.47 158 ALA A N 1
ATOM 1277 C CA . ALA A 1 158 ? -30.709 -13.601 76.756 1.00 44.47 158 ALA A CA 1
ATOM 1278 C C . ALA A 1 158 ? -29.604 -14.313 77.567 1.00 44.47 158 ALA A C 1
ATOM 1280 O O . ALA A 1 158 ? -29.806 -14.619 78.741 1.00 44.47 158 ALA A O 1
ATOM 1281 N N . GLY A 1 159 ? -28.413 -14.514 76.989 1.00 46.44 159 GLY A N 1
ATOM 1282 C CA . GLY A 1 159 ? -27.253 -15.087 77.688 1.00 46.44 159 GLY A CA 1
ATOM 1283 C C . GLY A 1 159 ? -26.603 -14.162 78.728 1.00 46.44 159 GLY A C 1
ATOM 1284 O O . GLY A 1 159 ? -25.809 -14.627 79.540 1.00 46.44 159 GLY A O 1
ATOM 1285 N N . ALA A 1 160 ? -26.945 -12.868 78.744 1.00 45.59 160 ALA A N 1
ATOM 1286 C CA . ALA A 1 160 ? -26.389 -11.894 79.689 1.00 45.59 160 ALA A CA 1
ATOM 1287 C C . ALA A 1 160 ? -27.148 -11.816 81.031 1.00 45.59 160 ALA A C 1
ATOM 1289 O O . ALA A 1 160 ? -26.658 -11.188 81.967 1.00 45.59 160 ALA A O 1
ATOM 1290 N N . TRP A 1 161 ? -28.322 -12.451 81.143 1.00 49.62 161 TRP A N 1
ATOM 1291 C CA . TRP A 1 161 ? -29.203 -12.334 82.318 1.00 49.62 161 TRP A CA 1
ATOM 1292 C C . TRP A 1 161 ? -29.229 -13.574 83.216 1.00 49.62 161 TRP A C 1
ATOM 1294 O O . TRP A 1 161 ? -29.773 -13.512 84.315 1.00 49.62 161 TRP A O 1
ATOM 1304 N N . PHE A 1 162 ? -28.615 -14.685 82.803 1.00 44.72 162 PHE A N 1
ATOM 1305 C CA . PHE A 1 162 ? -28.541 -15.900 83.615 1.00 44.72 162 PHE A CA 1
ATOM 1306 C C . PHE A 1 162 ? -27.119 -16.121 84.134 1.00 44.72 162 PHE A C 1
ATOM 1308 O O . PHE A 1 162 ? -26.360 -16.952 83.643 1.00 44.72 162 PHE A O 1
ATOM 1315 N N . ARG A 1 163 ? -26.770 -15.354 85.169 1.00 46.38 163 ARG A N 1
ATOM 1316 C CA . ARG A 1 163 ? -25.716 -15.715 86.117 1.00 46.38 163 ARG A CA 1
ATOM 1317 C C . ARG A 1 163 ? -26.423 -16.120 87.418 1.00 46.38 163 ARG A C 1
ATOM 1319 O O . ARG A 1 163 ? -26.833 -15.229 88.159 1.00 46.38 163 ARG A O 1
ATOM 1326 N N . PRO A 1 164 ? -26.648 -17.421 87.681 1.00 42.62 164 PRO A N 1
ATOM 1327 C CA . PRO A 1 164 ? -27.096 -17.861 88.994 1.00 42.62 164 PRO A CA 1
ATOM 1328 C C . PRO A 1 164 ? -25.950 -17.601 89.972 1.00 42.62 164 PRO A C 1
ATOM 1330 O O . PRO A 1 164 ? -24.814 -17.997 89.708 1.00 42.62 164 PRO A O 1
ATOM 1333 N N . GLY A 1 165 ? -26.231 -16.865 91.042 1.00 51.50 165 GLY A N 1
ATOM 1334 C CA . GLY A 1 165 ? -25.305 -16.740 92.156 1.00 51.50 165 GLY A CA 1
ATOM 1335 C C . GLY A 1 165 ? -25.219 -18.058 92.914 1.00 51.50 165 GLY A C 1
ATOM 1336 O O . GLY A 1 165 ? -26.254 -18.643 93.215 1.00 51.50 165 GLY A O 1
ATOM 1337 N N . GLU A 1 166 ? -23.992 -18.497 93.166 1.00 37.47 166 GLU A N 1
ATOM 1338 C CA . GLU A 1 166 ? -23.426 -18.862 94.474 1.00 37.47 166 GLU A CA 1
ATOM 1339 C C . GLU A 1 166 ? -21.896 -18.873 94.349 1.00 37.47 166 GLU A C 1
ATOM 1341 O O . GLU A 1 166 ? -21.389 -19.325 93.294 1.00 37.47 166 GLU A O 1
#

InterPro domains:
  IPR000237 GRIP domain [PF01465] (99-138)
  IPR000237 GRIP domain [PS50913] (90-142)

Radius of gyration: 57.87 Å; chains: 1; bounding box: 92×28×186 Å

Sequence (166 aa):
MWRRKKRRIIIQSARVLVGMFQSRFEELTSNDFITHLAEQQALREVEMKKHHLQVQDVNQSLAEVQKMLQMSYAQEKVLKDRIRELESSQGRTHVAGDYLKHVVLKYIEYCQKGDMKSQSLVPVLSTLLNLNSQERKLVEHSSVPSPLLHINQAAGAAGAWFRPGE

Organism: NCBI:txid2562239